Protein AF-A0A8J6MH12-F1 (afdb_monomer_lite)

Foldseek 3Di:
DDDDDDPPDDDDDPDDDPPDPPPPDDDAAEDEAQDDAPDPSNVVQVVCQVVVCVVVVHHHYYDYNHDDPRPTD

pLDDT: mean 80.49, std 15.46, range [49.88, 97.38]

Structure (mmCIF, N/CA/C/O backbone):
data_AF-A0A8J6MH12-F1
#
_entry.id   AF-A0A8J6MH12-F1
#
loop_
_atom_site.group_PDB
_atom_site.id
_atom_site.type_symbol
_atom_site.label_atom_id
_atom_site.label_alt_id
_atom_site.label_comp_id
_atom_site.label_asym_id
_atom_site.label_entity_id
_atom_site.label_seq_id
_atom_site.pdbx_PDB_ins_code
_atom_site.Cartn_x
_atom_site.Cartn_y
_atom_site.Cartn_z
_atom_site.occupancy
_atom_site.B_iso_or_equiv
_atom_site.auth_seq_id
_atom_site.auth_comp_id
_atom_site.auth_asym_id
_atom_site.auth_atom_id
_atom_site.pdbx_PDB_model_num
ATOM 1 N N . MET A 1 1 ? -13.370 -39.564 71.837 1.00 50.22 1 MET A N 1
ATOM 2 C CA . MET A 1 1 ? -13.720 -39.719 70.408 1.00 50.22 1 MET A CA 1
ATOM 3 C C . MET A 1 1 ? -13.773 -38.340 69.749 1.00 50.22 1 MET A C 1
ATOM 5 O O . MET A 1 1 ? -14.804 -37.690 69.856 1.00 50.22 1 MET A O 1
ATOM 9 N N . PRO A 1 2 ? -12.688 -37.840 69.132 1.00 49.88 2 PRO A N 1
ATOM 10 C CA . PRO A 1 2 ? -12.758 -36.639 68.305 1.00 49.88 2 PRO A CA 1
ATOM 11 C C . PRO A 1 2 ? -13.155 -37.013 66.866 1.00 49.88 2 PRO A C 1
ATOM 13 O O . PRO A 1 2 ? -12.574 -37.911 66.261 1.00 49.88 2 PRO A O 1
ATOM 16 N N . MET A 1 3 ? -14.177 -36.343 66.338 1.00 53.72 3 MET A N 1
ATOM 17 C CA . MET A 1 3 ? -14.650 -36.478 64.956 1.00 53.72 3 MET A CA 1
ATOM 18 C C . MET A 1 3 ? -13.707 -35.731 63.992 1.00 53.72 3 MET A C 1
ATOM 20 O O . MET A 1 3 ? -13.461 -34.544 64.214 1.00 53.72 3 MET A O 1
ATOM 24 N N . PRO A 1 4 ? -13.204 -36.346 62.903 1.00 55.75 4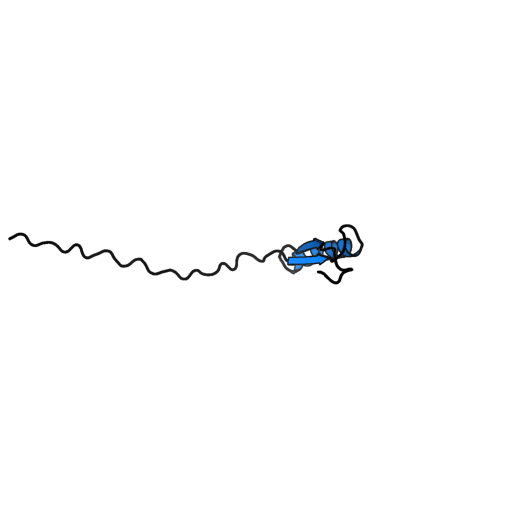 PRO A N 1
ATOM 25 C CA . PRO A 1 4 ? -12.445 -35.621 61.889 1.00 55.75 4 PRO A CA 1
ATOM 26 C C . PRO A 1 4 ? -13.397 -34.799 61.004 1.00 55.75 4 PRO A C 1
ATOM 28 O O . PRO A 1 4 ? -14.140 -35.341 60.183 1.00 55.75 4 PRO A O 1
ATOM 31 N N . MET A 1 5 ? -13.379 -33.472 61.165 1.00 59.97 5 MET A N 1
ATOM 32 C CA . MET A 1 5 ? -14.084 -32.537 60.282 1.00 59.97 5 MET A CA 1
ATOM 33 C C . MET A 1 5 ? -13.518 -32.640 58.860 1.00 59.97 5 MET A C 1
ATOM 35 O O . MET A 1 5 ? -12.357 -32.323 58.592 1.00 59.97 5 MET A O 1
ATOM 39 N N . ARG A 1 6 ? -14.366 -33.113 57.943 1.00 59.31 6 ARG A N 1
ATOM 40 C CA . ARG A 1 6 ? -14.112 -33.225 56.506 1.00 59.31 6 ARG A CA 1
ATOM 41 C C . ARG A 1 6 ? -13.782 -31.848 55.922 1.00 59.31 6 ARG A C 1
ATOM 43 O O . ARG A 1 6 ? -14.663 -31.011 55.754 1.00 59.31 6 ARG A O 1
ATOM 50 N N . ARG A 1 7 ? -12.514 -31.635 55.558 1.00 57.50 7 ARG A N 1
ATOM 51 C CA . ARG A 1 7 ? -12.067 -30.542 54.678 1.00 57.50 7 ARG A CA 1
ATOM 52 C C . ARG A 1 7 ? -12.561 -30.809 53.252 1.00 57.50 7 ARG A C 1
ATOM 54 O O . ARG A 1 7 ? -11.795 -31.237 52.400 1.00 57.50 7 ARG A O 1
ATOM 61 N N . GLN A 1 8 ? -13.854 -30.643 53.004 1.00 60.41 8 GLN A N 1
ATOM 62 C CA . GLN A 1 8 ? -14.444 -30.820 51.676 1.00 60.41 8 GLN A CA 1
ATOM 63 C C . GLN A 1 8 ? -15.269 -29.592 51.313 1.00 60.41 8 GLN A C 1
ATOM 65 O O . GLN A 1 8 ? -16.490 -29.640 51.349 1.00 60.41 8 GLN A O 1
ATOM 70 N N . ALA A 1 9 ? -14.612 -28.481 50.992 1.00 58.78 9 ALA A N 1
ATOM 71 C CA . ALA A 1 9 ? -15.278 -27.369 50.318 1.00 58.78 9 ALA A CA 1
ATOM 72 C C . ALA A 1 9 ? -14.248 -26.384 49.757 1.00 58.78 9 ALA A C 1
ATOM 74 O O . ALA A 1 9 ? -14.028 -25.343 50.360 1.00 58.78 9 ALA A O 1
ATOM 75 N N . LEU A 1 10 ? -13.605 -26.713 48.630 1.00 59.72 10 LEU A N 1
ATOM 76 C CA . LEU A 1 10 ? -13.197 -25.706 47.638 1.00 59.72 10 LEU A CA 1
ATOM 77 C C . LEU A 1 10 ? -12.698 -26.382 46.350 1.00 59.72 10 LEU A C 1
ATOM 79 O O . LEU A 1 10 ? -11.505 -26.563 46.142 1.00 59.72 10 LEU A O 1
ATOM 83 N N . ALA A 1 11 ? -13.613 -26.787 45.475 1.00 61.44 11 ALA A N 1
ATOM 84 C CA . ALA A 1 11 ? -13.253 -27.202 44.120 1.00 61.44 11 ALA A CA 1
ATOM 85 C C . ALA A 1 11 ? -14.397 -26.876 43.154 1.00 61.44 11 ALA A C 1
ATOM 87 O O . ALA A 1 11 ? -15.025 -27.768 42.597 1.00 61.44 11 ALA A O 1
ATOM 88 N N . LEU A 1 12 ? -14.719 -25.587 42.999 1.00 62.22 12 LEU A N 1
ATOM 89 C CA . LEU A 1 12 ? -15.728 -25.153 42.028 1.00 62.22 12 LEU A CA 1
ATOM 90 C C . LEU A 1 12 ? -15.373 -23.821 41.351 1.00 62.22 12 LEU A C 1
ATOM 92 O O . LEU A 1 12 ? -16.192 -22.911 41.303 1.00 62.22 12 LEU A O 1
ATOM 96 N N . ALA A 1 13 ? -14.146 -23.678 40.843 1.00 64.12 13 ALA A N 1
ATOM 97 C CA . ALA A 1 13 ? -13.777 -22.465 40.101 1.00 64.12 13 ALA A CA 1
ATOM 98 C C . ALA A 1 13 ? -12.746 -22.678 38.977 1.00 64.12 13 ALA A C 1
ATOM 100 O O . ALA A 1 13 ? -12.029 -21.750 38.623 1.00 64.12 13 ALA A O 1
ATOM 101 N N . ALA A 1 14 ? -12.666 -23.877 38.393 1.00 67.75 14 ALA A N 1
ATOM 102 C CA . ALA A 1 14 ? -11.828 -24.133 37.216 1.00 67.75 14 ALA A CA 1
ATOM 103 C C . ALA A 1 14 ? -12.690 -24.515 36.004 1.00 67.75 14 ALA A C 1
ATOM 105 O O . ALA A 1 14 ? -12.505 -25.568 35.402 1.00 67.75 14 ALA A O 1
ATOM 106 N N . PHE A 1 15 ? -13.672 -23.676 35.664 1.00 73.31 15 PHE A N 1
ATOM 107 C CA . PHE A 1 15 ? -14.284 -23.742 34.338 1.00 73.31 15 PHE A CA 1
ATOM 108 C C . PHE A 1 15 ? -13.376 -22.989 33.357 1.00 73.31 15 PHE A C 1
ATOM 110 O O . PHE A 1 15 ? -13.083 -21.816 33.604 1.00 73.31 15 PHE A O 1
ATOM 117 N N . PRO A 1 16 ? -12.908 -23.615 32.263 1.00 72.81 16 PRO A N 1
ATOM 118 C CA . PRO A 1 16 ? -12.181 -22.894 31.232 1.00 72.81 16 PRO A CA 1
ATOM 119 C C . PRO A 1 16 ? -13.155 -21.915 30.572 1.00 72.81 16 PRO A C 1
ATOM 121 O O . PRO A 1 16 ? -14.146 -22.317 29.964 1.00 72.81 16 PRO A O 1
ATOM 124 N N . LEU A 1 17 ? -12.897 -20.616 30.722 1.00 75.81 17 LEU A N 1
ATOM 125 C CA . LEU A 1 17 ? -13.601 -19.596 29.953 1.00 75.81 17 LEU A CA 1
ATOM 126 C C . LEU A 1 17 ? -13.265 -19.806 28.469 1.00 75.81 17 LEU A C 1
ATOM 128 O O . LEU A 1 17 ? -12.085 -19.971 28.141 1.00 75.81 17 LEU A O 1
ATOM 132 N N . PRO A 1 18 ? -14.256 -19.808 27.561 1.00 74.94 18 PRO A N 1
ATOM 133 C CA . PRO A 1 18 ? -13.968 -19.857 26.139 1.00 74.94 18 PRO A CA 1
ATOM 134 C C . PRO A 1 18 ? -13.131 -18.627 25.781 1.00 74.94 18 PRO A C 1
ATOM 136 O O . PRO A 1 18 ? -13.526 -17.491 26.049 1.00 74.94 18 PRO A O 1
ATOM 139 N N . ALA A 1 19 ? -11.959 -18.855 25.192 1.00 72.75 19 ALA A N 1
ATOM 140 C CA . ALA A 1 19 ? -11.163 -17.783 24.625 1.00 72.75 19 ALA A CA 1
ATOM 141 C C . ALA A 1 19 ? -11.952 -17.188 23.452 1.00 72.75 19 ALA A C 1
ATOM 143 O O . ALA A 1 19 ? -12.005 -17.764 22.365 1.00 72.75 19 ALA A O 1
ATOM 144 N N . LEU A 1 20 ? -12.603 -16.047 23.679 1.00 71.44 20 LEU A N 1
ATOM 145 C CA . LEU A 1 20 ? -13.133 -15.239 22.592 1.00 71.44 20 LEU A CA 1
ATOM 146 C C . LEU A 1 20 ? -11.928 -14.771 21.783 1.00 71.44 20 LEU A C 1
ATOM 148 O O . LEU A 1 20 ? -11.111 -13.993 22.278 1.00 71.44 20 LEU A O 1
ATOM 152 N N . ALA A 1 21 ? -11.791 -15.279 20.558 1.00 63.62 21 ALA A N 1
ATOM 153 C CA . ALA A 1 21 ? -10.822 -14.746 19.619 1.00 63.62 21 ALA A CA 1
ATOM 154 C C . ALA A 1 21 ? -11.053 -13.236 19.548 1.00 63.62 21 ALA A C 1
ATOM 156 O O . ALA A 1 21 ? -12.124 -12.784 19.134 1.00 63.62 21 ALA A O 1
ATOM 157 N N . GLN A 1 22 ? -10.074 -12.448 19.993 1.00 61.75 22 GLN A N 1
ATOM 158 C CA . GLN A 1 22 ? -10.122 -11.021 19.754 1.00 61.75 22 GLN A CA 1
ATOM 159 C C . GLN A 1 22 ? -10.177 -10.875 18.232 1.00 61.75 22 GLN A C 1
ATOM 161 O O . GLN A 1 22 ? -9.221 -11.238 17.539 1.00 61.75 22 GLN A O 1
ATOM 166 N N . LEU A 1 23 ? -11.279 -10.330 17.702 1.00 59.62 23 LEU A N 1
ATOM 167 C CA . LEU A 1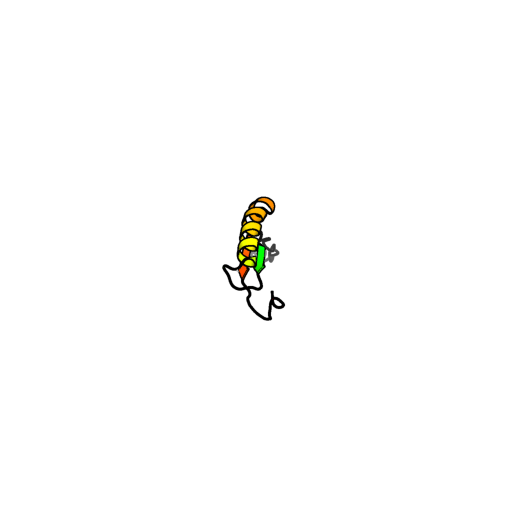 23 ? -11.243 -9.601 16.435 1.00 59.62 23 LEU A CA 1
ATOM 168 C C . LEU A 1 23 ? -10.357 -8.371 16.680 1.00 59.62 23 LEU A C 1
ATOM 170 O O . LEU A 1 23 ? -10.815 -7.235 16.770 1.00 59.62 23 LEU A O 1
ATOM 174 N N . SER A 1 24 ? -9.071 -8.623 16.913 1.00 57.00 24 SER A N 1
ATOM 175 C CA . SER A 1 24 ? -8.057 -7.616 17.129 1.00 57.00 24 SER A CA 1
ATOM 176 C C . SER A 1 24 ? -8.045 -6.771 15.872 1.00 57.00 24 SER A C 1
ATOM 178 O O . SER A 1 24 ? -7.895 -7.317 14.780 1.00 57.00 24 SER A O 1
ATOM 180 N N . GLY A 1 25 ? -8.285 -5.476 16.089 1.00 62.59 25 GLY A N 1
ATOM 181 C CA . GLY A 1 25 ? -8.379 -4.358 15.155 1.00 62.59 25 GLY A CA 1
ATOM 182 C C . GLY A 1 25 ? -8.028 -4.629 13.696 1.00 62.59 25 GLY A C 1
ATOM 183 O O . GLY A 1 25 ? -7.002 -5.231 13.389 1.00 62.59 25 GLY A O 1
ATOM 184 N N . ARG A 1 26 ? -8.874 -4.104 12.798 1.00 73.69 26 ARG A N 1
ATOM 185 C CA . ARG A 1 26 ? -8.691 -4.100 11.337 1.00 73.69 26 ARG A CA 1
ATOM 186 C C . ARG A 1 26 ? -7.205 -4.000 10.978 1.00 73.69 26 ARG A C 1
ATOM 188 O O . ARG A 1 26 ? -6.601 -2.937 11.121 1.00 73.69 26 A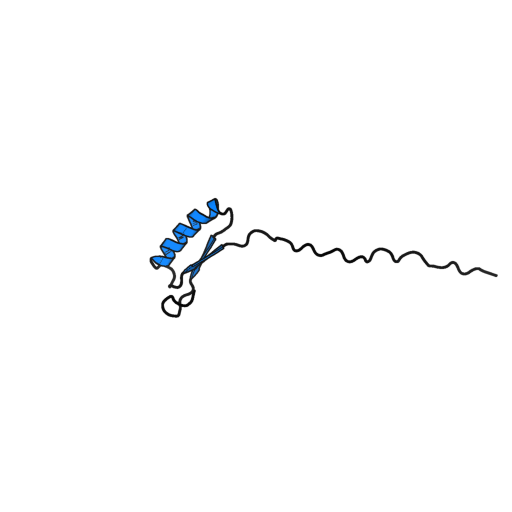RG A O 1
ATOM 195 N N . ARG A 1 27 ? -6.606 -5.123 10.561 1.00 84.00 27 ARG A N 1
ATOM 196 C CA . ARG A 1 27 ? -5.196 -5.151 10.160 1.00 84.00 27 ARG A CA 1
ATOM 197 C C . ARG A 1 27 ? -5.004 -4.163 9.004 1.00 84.00 27 ARG A C 1
ATOM 199 O O . ARG A 1 27 ? -5.901 -4.059 8.160 1.00 84.00 27 ARG A O 1
ATOM 206 N N . PRO A 1 28 ? -3.864 -3.459 8.937 1.00 90.00 28 PRO A N 1
ATOM 207 C CA . PRO A 1 28 ? -3.558 -2.626 7.787 1.00 90.00 28 PRO A CA 1
ATOM 208 C C . PRO A 1 28 ? -3.686 -3.421 6.487 1.00 90.00 28 PRO A C 1
ATOM 210 O O . PRO A 1 28 ? -3.184 -4.546 6.394 1.00 90.00 28 PRO A O 1
ATOM 213 N N . LEU A 1 29 ? -4.359 -2.844 5.496 1.00 92.75 29 LEU A N 1
ATOM 214 C CA . LEU A 1 29 ? -4.401 -3.406 4.149 1.00 92.75 29 LEU A CA 1
ATOM 215 C C . LEU A 1 29 ? -3.070 -3.161 3.464 1.00 92.75 29 LEU A C 1
ATOM 217 O O . LEU A 1 29 ? -2.37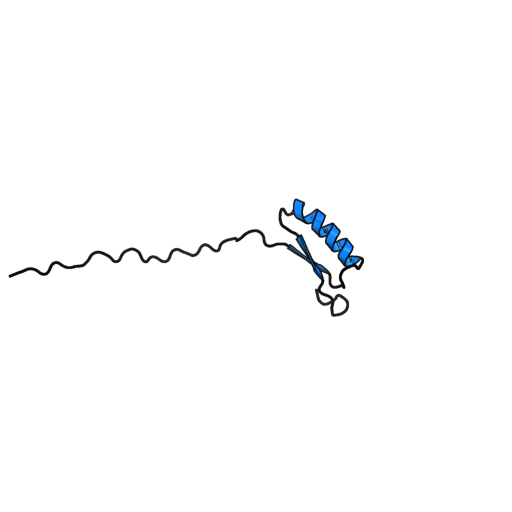4 -2.191 3.764 1.00 92.75 29 LEU A O 1
ATOM 221 N N . ARG A 1 30 ? -2.728 -4.042 2.530 1.00 94.62 30 ARG A N 1
ATOM 222 C CA . ARG A 1 30 ? -1.471 -3.971 1.797 1.00 94.62 30 ARG A CA 1
ATOM 223 C C . ARG A 1 30 ? -1.747 -3.919 0.309 1.00 94.62 30 ARG A C 1
ATOM 225 O O . ARG A 1 30 ? -2.444 -4.783 -0.214 1.00 94.62 30 ARG A O 1
ATOM 232 N N . ILE A 1 31 ? -1.195 -2.914 -0.353 1.00 95.44 31 ILE A N 1
ATOM 233 C CA . ILE A 1 31 ? -1.122 -2.846 -1.808 1.00 95.44 31 ILE A CA 1
ATOM 234 C C . ILE A 1 31 ? 0.229 -3.428 -2.186 1.00 95.44 31 ILE A C 1
ATOM 236 O O . ILE A 1 31 ? 1.262 -2.838 -1.865 1.00 95.44 31 ILE A O 1
ATOM 240 N N . ILE A 1 32 ? 0.222 -4.587 -2.841 1.00 94.00 32 ILE A N 1
ATOM 241 C CA . ILE A 1 32 ? 1.459 -5.163 -3.349 1.00 94.00 32 ILE A CA 1
ATOM 242 C C . ILE A 1 32 ? 1.813 -4.500 -4.673 1.00 94.00 32 ILE A C 1
ATOM 244 O O . ILE A 1 32 ? 1.032 -4.518 -5.623 1.00 94.00 32 ILE A O 1
ATOM 248 N N . VAL A 1 33 ? 3.014 -3.935 -4.732 1.00 94.94 33 VAL A N 1
ATOM 249 C CA . VAL A 1 33 ? 3.599 -3.394 -5.956 1.00 94.94 33 VAL A CA 1
ATOM 250 C C . VAL A 1 33 ? 4.744 -4.317 -6.363 1.00 94.94 33 VAL A C 1
ATOM 252 O O . VAL A 1 33 ? 5.776 -4.321 -5.689 1.00 94.94 33 VAL A O 1
ATOM 255 N N . PRO A 1 34 ? 4.623 -5.095 -7.452 1.00 92.50 34 PRO A N 1
ATOM 256 C CA . PRO A 1 34 ? 5.639 -6.078 -7.822 1.00 92.50 34 PRO A CA 1
ATOM 257 C C . PRO A 1 34 ? 6.806 -5.444 -8.609 1.00 92.50 34 PRO A C 1
ATOM 259 O O . PRO A 1 34 ? 7.376 -6.031 -9.527 1.00 92.50 34 PRO A O 1
ATOM 262 N N . PHE A 1 35 ? 7.153 -4.204 -8.256 1.00 89.44 35 PHE A N 1
ATOM 263 C CA . PHE A 1 35 ? 8.173 -3.373 -8.890 1.00 89.44 35 PHE A CA 1
ATOM 264 C C . PHE A 1 35 ? 9.007 -2.646 -7.824 1.00 89.44 35 PHE A C 1
ATOM 266 O O . PHE A 1 35 ? 8.531 -2.467 -6.696 1.00 89.44 35 PHE A O 1
ATOM 273 N N . PRO A 1 36 ? 10.233 -2.200 -8.162 1.00 89.50 36 PRO A N 1
ATOM 274 C CA . PRO A 1 36 ? 11.049 -1.388 -7.266 1.00 89.50 36 PRO A CA 1
ATOM 275 C C . PRO A 1 36 ? 10.325 -0.115 -6.783 1.00 89.50 36 PRO A C 1
ATOM 277 O O . PRO A 1 36 ? 9.512 0.450 -7.525 1.00 89.50 36 PRO A O 1
ATOM 280 N N . PRO A 1 37 ? 10.625 0.360 -5.560 1.00 92.06 37 PRO A N 1
ATOM 281 C CA . PRO A 1 37 ? 10.062 1.603 -5.036 1.00 92.06 37 PRO A CA 1
ATOM 282 C C . PRO A 1 37 ? 10.489 2.815 -5.878 1.00 92.06 37 PRO A C 1
ATOM 284 O O . PRO A 1 37 ? 11.562 2.819 -6.480 1.00 92.06 37 PRO A O 1
ATOM 287 N N . GLY A 1 38 ? 9.651 3.855 -5.913 1.00 92.25 38 GLY A N 1
ATOM 288 C CA . GLY A 1 38 ? 9.920 5.095 -6.654 1.00 92.25 38 GLY A CA 1
ATOM 289 C C . GLY A 1 38 ? 9.583 5.069 -8.151 1.00 92.25 38 GLY A C 1
ATOM 290 O O . GLY A 1 38 ? 9.677 6.104 -8.806 1.00 92.25 38 GLY A O 1
ATOM 291 N N . GLY A 1 39 ? 9.166 3.926 -8.704 1.00 92.19 39 GLY A N 1
ATOM 292 C CA . GLY A 1 39 ? 8.632 3.837 -10.068 1.00 92.19 39 GLY A CA 1
ATOM 293 C C . GLY A 1 39 ? 7.166 4.280 -10.174 1.00 92.19 39 GLY A C 1
ATOM 294 O O . GLY A 1 39 ? 6.472 4.434 -9.170 1.00 92.19 39 GLY A O 1
ATOM 295 N N . ALA A 1 40 ? 6.653 4.403 -11.403 1.00 93.38 40 ALA A N 1
ATOM 296 C CA . ALA A 1 40 ? 5.278 4.852 -11.658 1.00 93.38 40 ALA A CA 1
ATOM 297 C C . ALA A 1 40 ? 4.209 4.029 -10.906 1.00 93.38 40 ALA A C 1
ATOM 299 O O . ALA A 1 40 ? 3.256 4.592 -10.369 1.00 93.38 40 ALA A O 1
ATOM 300 N N . VAL A 1 41 ? 4.385 2.704 -10.819 1.00 93.44 41 VAL A N 1
ATOM 301 C CA . VAL A 1 41 ? 3.448 1.809 -10.114 1.00 93.44 41 VAL A CA 1
ATOM 302 C C . VAL A 1 41 ? 3.480 2.032 -8.596 1.00 93.44 41 VAL A C 1
ATOM 304 O O . VAL A 1 41 ? 2.431 2.006 -7.959 1.00 93.44 41 VAL A O 1
ATOM 307 N N . ASP A 1 42 ? 4.651 2.312 -8.016 1.00 95.56 42 ASP A N 1
ATOM 308 C CA . ASP A 1 42 ? 4.779 2.654 -6.592 1.00 95.56 42 ASP A CA 1
ATOM 309 C C . ASP A 1 42 ? 4.095 3.992 -6.284 1.00 95.56 42 ASP A C 1
ATOM 311 O O . ASP A 1 42 ? 3.312 4.082 -5.340 1.00 95.56 42 ASP A O 1
ATOM 315 N N . SER A 1 43 ? 4.308 5.014 -7.121 1.00 96.44 43 SER A N 1
ATOM 316 C CA . SER A 1 43 ? 3.652 6.318 -6.966 1.00 96.44 43 SER A CA 1
ATOM 317 C C . SER A 1 43 ? 2.127 6.209 -7.045 1.00 96.44 43 SER A C 1
ATOM 319 O O . SER A 1 43 ? 1.426 6.755 -6.193 1.00 96.44 43 SER A O 1
ATOM 321 N N . LEU A 1 44 ? 1.606 5.460 -8.023 1.00 96.50 44 LEU A N 1
ATOM 322 C CA . LEU A 1 44 ? 0.171 5.186 -8.125 1.00 96.50 44 LEU A CA 1
ATOM 323 C C . LEU A 1 44 ? -0.342 4.411 -6.906 1.00 96.50 44 LEU A C 1
ATOM 325 O O . LEU A 1 44 ? -1.378 4.771 -6.349 1.00 96.50 44 LEU A O 1
ATOM 329 N N . GLY A 1 45 ? 0.397 3.397 -6.447 1.00 96.62 45 GLY A N 1
ATOM 330 C CA . GLY A 1 45 ? 0.068 2.636 -5.243 1.00 96.62 45 GLY A CA 1
ATOM 331 C C . GLY A 1 45 ? -0.038 3.519 -3.997 1.00 96.62 45 GLY A C 1
ATOM 332 O O . GLY A 1 45 ? -0.966 3.350 -3.208 1.00 96.62 45 GLY A O 1
ATOM 333 N N . ARG A 1 46 ? 0.853 4.506 -3.843 1.00 97.00 46 ARG A N 1
ATOM 334 C CA . ARG A 1 46 ? 0.831 5.463 -2.721 1.00 97.00 46 ARG A CA 1
ATOM 335 C C . ARG A 1 46 ? -0.367 6.402 -2.783 1.00 97.00 46 ARG A C 1
ATOM 337 O O . ARG A 1 46 ? -1.055 6.556 -1.778 1.00 97.00 46 ARG A O 1
ATOM 344 N N . ILE A 1 47 ? -0.677 6.942 -3.963 1.00 97.38 47 ILE A N 1
ATOM 345 C CA . ILE A 1 47 ? -1.877 7.770 -4.165 1.00 97.38 47 ILE A CA 1
ATOM 346 C C . ILE A 1 47 ? -3.138 6.969 -3.819 1.00 97.38 47 ILE A C 1
ATOM 348 O O . ILE A 1 47 ? -4.019 7.466 -3.118 1.00 97.38 47 ILE A O 1
ATOM 352 N N . LEU A 1 48 ? -3.228 5.716 -4.273 1.00 97.31 48 LEU A N 1
ATOM 353 C CA . LEU A 1 48 ? -4.354 4.845 -3.943 1.00 97.31 48 LEU A CA 1
ATOM 354 C C . LEU A 1 48 ? -4.430 4.572 -2.438 1.00 97.31 48 LEU A C 1
ATOM 356 O O . LEU A 1 48 ? -5.508 4.695 -1.864 1.00 97.31 48 LEU A O 1
ATOM 360 N N . ALA A 1 49 ? -3.310 4.256 -1.786 1.00 96.88 49 ALA A N 1
ATOM 361 C CA . ALA A 1 49 ? -3.270 4.020 -0.345 1.00 96.88 49 ALA A CA 1
ATOM 362 C C . ALA A 1 49 ? -3.793 5.224 0.456 1.00 96.88 49 ALA A C 1
ATOM 364 O O . ALA A 1 49 ? -4.633 5.053 1.341 1.00 96.88 49 ALA A O 1
ATOM 365 N N . GLU A 1 50 ? -3.370 6.440 0.101 1.00 96.88 50 GLU A N 1
ATOM 366 C CA . GLU A 1 50 ? -3.822 7.682 0.741 1.00 96.88 50 GLU A CA 1
ATOM 367 C C . GLU A 1 50 ? -5.332 7.909 0.601 1.00 96.88 50 GLU A C 1
ATOM 369 O O . GLU A 1 50 ? -5.978 8.368 1.542 1.00 96.88 50 GLU A O 1
ATOM 374 N N . ARG A 1 51 ? -5.916 7.585 -0.560 1.00 96.88 51 ARG A N 1
ATOM 375 C CA . ARG A 1 51 ? -7.357 7.773 -0.811 1.00 96.88 51 ARG A CA 1
ATOM 376 C C . ARG A 1 51 ? -8.213 6.654 -0.236 1.00 96.88 51 ARG A C 1
ATOM 378 O O . ARG A 1 51 ? -9.342 6.906 0.173 1.00 96.88 51 ARG A O 1
ATOM 385 N N . LEU A 1 52 ? -7.690 5.434 -0.181 1.00 96.25 52 LEU A N 1
ATOM 386 C CA . LEU A 1 52 ? -8.405 4.270 0.336 1.00 96.25 52 LEU A CA 1
ATOM 387 C C . LEU A 1 52 ? -8.422 4.226 1.865 1.00 96.25 52 LEU A C 1
ATOM 389 O O . LEU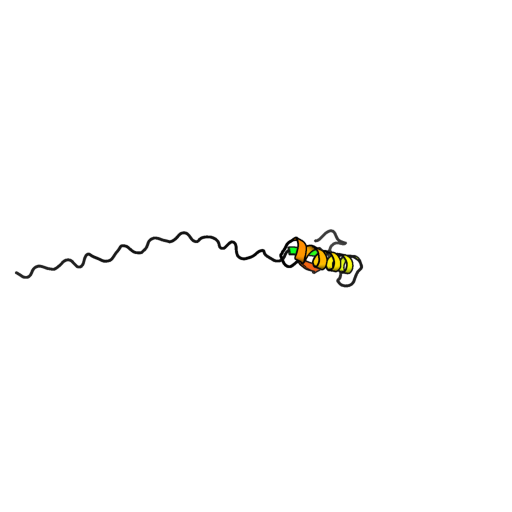 A 1 52 ? -9.422 3.799 2.436 1.00 96.25 52 LEU A O 1
ATOM 393 N N . ALA A 1 53 ? -7.366 4.693 2.534 1.00 94.31 53 ALA A N 1
ATOM 394 C CA . ALA A 1 53 ? -7.295 4.707 3.995 1.00 94.31 53 ALA A CA 1
ATOM 395 C C . ALA A 1 53 ? -8.515 5.361 4.690 1.00 94.31 53 ALA A C 1
ATOM 397 O O . ALA A 1 53 ? -9.094 4.716 5.572 1.00 94.31 53 ALA A O 1
ATOM 398 N N . PRO A 1 54 ? -8.980 6.572 4.304 1.00 94.38 54 PRO A N 1
ATOM 399 C CA . PRO A 1 54 ? -10.166 7.179 4.912 1.00 94.38 54 PRO A CA 1
ATOM 400 C C . PRO A 1 54 ? -11.470 6.465 4.531 1.00 94.38 54 PRO A C 1
ATOM 402 O O . PRO A 1 54 ? -12.366 6.363 5.364 1.00 94.38 54 PRO A O 1
ATOM 405 N N . VAL A 1 55 ? -11.575 5.932 3.308 1.00 94.31 55 VAL A N 1
ATOM 406 C CA . VAL A 1 55 ? -12.778 5.225 2.824 1.00 94.31 55 VAL A CA 1
ATOM 407 C C . VAL A 1 55 ? -12.969 3.895 3.552 1.00 94.31 55 VAL A C 1
ATOM 409 O O . VAL A 1 55 ? -14.082 3.525 3.914 1.00 94.31 55 VAL A O 1
ATOM 412 N N . LEU A 1 56 ? -11.874 3.175 3.788 1.00 91.94 56 LEU A N 1
ATOM 413 C CA . LEU A 1 56 ? -11.884 1.858 4.422 1.00 91.94 56 LEU A CA 1
ATOM 414 C C . LEU A 1 56 ? -11.824 1.954 5.955 1.00 91.94 56 LEU A C 1
ATOM 416 O O . LEU A 1 56 ? -12.061 0.966 6.656 1.00 91.94 56 LEU A O 1
ATOM 420 N N . GLY A 1 57 ? -11.518 3.137 6.499 1.00 90.88 57 GLY A N 1
ATOM 421 C CA . GLY A 1 57 ? -11.368 3.351 7.938 1.00 90.88 57 GLY A CA 1
ATOM 422 C C . GLY A 1 57 ? -10.286 2.455 8.545 1.00 90.88 57 GLY A C 1
ATOM 423 O O . GLY A 1 57 ? -10.426 1.987 9.675 1.00 90.88 57 GLY A O 1
ATOM 424 N N . GLN A 1 58 ? -9.253 2.138 7.764 1.00 91.06 58 GLN A N 1
ATOM 425 C CA . GLN A 1 58 ? -8.106 1.344 8.189 1.00 91.06 58 GLN A CA 1
ATOM 426 C C . GLN A 1 58 ? -6.856 1.774 7.413 1.00 91.06 58 GLN A C 1
ATOM 428 O O . GLN A 1 58 ? -6.974 2.201 6.264 1.00 91.06 58 GLN A O 1
ATOM 433 N N . PRO A 1 59 ? -5.654 1.656 8.002 1.00 92.88 59 PRO A N 1
ATOM 434 C CA . PRO A 1 59 ? -4.423 2.004 7.306 1.00 92.88 59 PRO A CA 1
ATOM 435 C C . PRO A 1 59 ? -4.238 1.151 6.047 1.00 92.88 59 PRO A C 1
ATOM 437 O O . PRO A 1 59 ? -4.489 -0.056 6.069 1.00 92.88 59 PRO A O 1
ATOM 440 N N . VAL A 1 60 ? -3.764 1.769 4.969 1.00 95.81 60 VAL A N 1
ATOM 441 C CA . VAL A 1 60 ? -3.382 1.088 3.728 1.00 95.81 60 VAL A CA 1
ATOM 442 C C . VAL A 1 60 ? -1.896 1.343 3.501 1.00 95.81 60 VAL A C 1
ATOM 444 O O . VAL A 1 60 ? -1.452 2.487 3.533 1.00 95.81 60 VAL A O 1
ATOM 447 N N . ILE A 1 61 ? -1.120 0.280 3.322 1.00 95.44 61 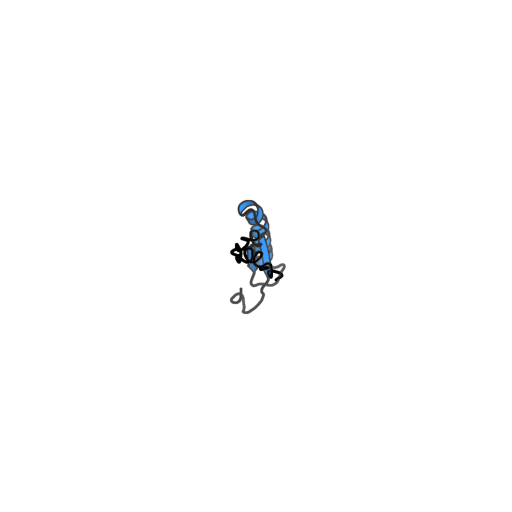ILE A N 1
ATOM 448 C CA . ILE A 1 61 ? 0.343 0.315 3.236 1.00 95.44 61 ILE A CA 1
ATOM 449 C C . ILE A 1 61 ? 0.764 -0.215 1.867 1.00 95.44 61 ILE A C 1
ATOM 451 O O . ILE A 1 61 ? 0.244 -1.227 1.408 1.00 95.44 61 ILE A O 1
ATOM 455 N N . VAL A 1 62 ? 1.722 0.444 1.221 1.00 96.62 62 VAL A N 1
ATOM 456 C CA . VAL A 1 62 ? 2.333 -0.054 -0.018 1.00 96.62 62 VAL A CA 1
ATOM 457 C C . VAL A 1 62 ? 3.512 -0.959 0.337 1.00 96.62 62 VAL A C 1
ATOM 459 O O . VAL A 1 62 ? 4.407 -0.542 1.071 1.00 96.62 62 VAL A O 1
ATOM 462 N N . GLU A 1 63 ? 3.508 -2.194 -0.166 1.00 94.62 63 GLU A N 1
ATOM 463 C CA . GLU A 1 63 ? 4.588 -3.172 0.004 1.00 94.62 63 GLU A CA 1
ATOM 464 C C . GLU A 1 63 ? 5.186 -3.496 -1.372 1.00 94.62 63 GLU A C 1
ATOM 466 O O . GLU A 1 63 ? 4.530 -4.092 -2.228 1.00 94.62 63 GLU A O 1
ATOM 471 N N . ASN A 1 64 ? 6.436 -3.088 -1.600 1.00 93.19 64 ASN A N 1
ATOM 472 C CA . ASN A 1 64 ? 7.139 -3.367 -2.849 1.00 93.19 64 ASN A CA 1
ATOM 473 C C . ASN A 1 64 ? 7.758 -4.772 -2.802 1.00 93.19 64 ASN A C 1
ATOM 475 O O . ASN A 1 64 ? 8.677 -5.024 -2.023 1.00 93.19 64 ASN A O 1
ATOM 479 N N . ARG A 1 65 ? 7.279 -5.677 -3.659 1.00 90.12 65 ARG A N 1
ATOM 480 C CA . ARG A 1 65 ? 7.785 -7.051 -3.806 1.00 90.12 65 ARG A CA 1
ATOM 481 C C . ARG A 1 65 ? 8.367 -7.256 -5.196 1.00 90.12 65 ARG A C 1
ATOM 483 O O . ARG A 1 65 ? 7.755 -7.872 -6.057 1.00 90.12 65 ARG A O 1
ATOM 490 N N . ALA A 1 66 ? 9.544 -6.692 -5.442 1.00 81.50 66 ALA A N 1
ATOM 491 C CA . ALA A 1 66 ? 10.193 -6.834 -6.739 1.00 81.50 66 ALA A CA 1
ATOM 492 C C . ALA A 1 66 ? 10.659 -8.285 -6.975 1.00 81.50 66 ALA A C 1
ATOM 494 O O . ALA A 1 66 ? 11.317 -8.880 -6.123 1.00 81.50 66 ALA A O 1
ATOM 495 N N . GLY A 1 67 ? 10.349 -8.840 -8.148 1.00 78.94 67 GLY A N 1
ATOM 496 C CA . GLY A 1 67 ? 10.780 -10.181 -8.547 1.00 78.94 67 GLY A CA 1
ATOM 497 C C . GLY A 1 67 ? 9.940 -10.759 -9.688 1.00 78.94 67 GLY A C 1
ATOM 498 O O . GLY A 1 67 ? 8.811 -10.334 -9.922 1.00 78.94 67 GLY A O 1
ATOM 499 N N . GLY A 1 68 ? 10.502 -11.710 -10.443 1.00 75.56 68 GLY A N 1
ATOM 500 C CA . GLY A 1 68 ? 9.764 -12.464 -11.470 1.00 75.56 68 GLY A CA 1
ATOM 501 C C . GLY A 1 68 ? 9.097 -11.627 -12.573 1.00 75.56 68 GLY A C 1
ATOM 502 O O . GLY A 1 68 ? 8.097 -12.063 -13.130 1.00 75.56 68 GLY A O 1
ATOM 503 N N . GLY A 1 69 ? 9.586 -10.413 -12.860 1.00 71.00 69 GLY A N 1
ATOM 504 C CA . GLY A 1 69 ? 9.027 -9.538 -13.902 1.00 71.00 69 GLY A CA 1
ATOM 505 C C . GLY A 1 69 ? 7.609 -9.018 -13.629 1.00 71.00 69 GLY A C 1
ATOM 506 O O . GLY A 1 69 ? 6.916 -8.657 -14.574 1.00 71.00 69 GLY A O 1
ATOM 507 N N . GLY A 1 70 ? 7.159 -8.999 -12.370 1.00 69.25 70 GLY A N 1
ATOM 508 C CA . GLY A 1 70 ? 5.791 -8.608 -12.012 1.00 69.25 70 GLY A CA 1
ATOM 509 C C . GLY A 1 70 ? 4.854 -9.785 -11.715 1.00 69.25 70 GLY A C 1
ATOM 510 O O . GLY A 1 70 ? 3.746 -9.568 -11.239 1.00 69.25 70 GLY A O 1
ATOM 511 N N . ILE A 1 71 ? 5.293 -11.024 -11.972 1.00 70.69 71 ILE A N 1
ATOM 512 C CA . ILE A 1 71 ? 4.506 -12.249 -11.731 1.00 70.69 71 ILE A CA 1
ATOM 513 C C . ILE A 1 71 ? 4.466 -12.608 -10.239 1.00 70.69 71 ILE A C 1
ATOM 515 O O . ILE A 1 71 ? 3.520 -13.240 -9.773 1.00 70.69 71 ILE A O 1
ATOM 519 N N . VAL A 1 72 ? 5.483 -12.204 -9.478 1.00 68.19 72 VAL A N 1
ATOM 520 C CA . VAL A 1 72 ? 5.554 -12.446 -8.035 1.00 68.19 72 VAL A CA 1
ATOM 521 C C . VAL A 1 72 ? 5.073 -11.187 -7.312 1.00 68.19 72 VAL A C 1
ATOM 523 O O . VAL A 1 72 ? 5.792 -10.192 -7.273 1.00 68.19 72 VAL A O 1
ATOM 526 N N . GLY A 1 73 ? 3.855 -11.235 -6.762 1.00 60.53 73 GLY A N 1
ATOM 527 C CA . GLY A 1 73 ? 3.227 -10.176 -5.959 1.00 60.53 73 GLY A CA 1
ATOM 528 C C . GLY A 1 73 ? 2.314 -10.766 -4.892 1.00 60.53 73 GLY A C 1
ATOM 529 O O . GLY A 1 73 ? 1.413 -11.534 -5.281 1.00 60.53 73 GLY A O 1
#

Radius of gyration: 28.06 Å; chains: 1; bounding box: 27×48×84 Å

Sequence (73 aa):
MPMPMRRQALALAAFPLPALAQLSGRRPLRIIVPFPPGGAVDSLGRILAERLAPVLGQPVIVENRAGGGGIVG

Secondary structure (DSSP, 8-state):
------------------------S-PPEEEEE-S-TTSHHHHHHHHHHHHHHHHHTS-EEEEE---GGGT--